Protein AF-A0A511Q9V1-F1 (afdb_monomer_lite)

Foldseek 3Di:
DPDPVVVVVVVVVVVVVVVVVVVVVLVVLLVLLVVLLVLLVVLQVLCVVVVNDDPDQFDPVCVPDPDVLSPVRDDNSNSCPPPNSVVSNVCSVVSHDDAADDADLVVVCVSCVVPPSCPVSSVSSVVNNVSRD

Sequence (133 aa):
MFSIEYDVLTFFLKEMVSFLANSRFEVELMETNIQLGRLLDQLEKQLHQQQLWQTNEPEQQALLSVEPFAIDTLHPHEWLQWIFIAKMRSLVEEKQPLPKGFLLEPYFSEAWKQETHYAELLMTIRAIDQLCK

pLDDT: mean 84.02, std 10.02, range [46.41, 94.69]

Organism: NCBI:txid1219064

InterPro domains:
  IPR007384 Protein of unknown function UCP006257 [PTHR39586] (30-132)
  IPR023376 YqcC-like domain [PF04287] (37-131)
  IPR036814 YqcC-like superfamily [G3DSA:1.20.1440.40] (30-132)
  IPR036814 YqcC-like superfamily [SSF158452] (30-132)

Radius of gyration: 21.27 Å; chains: 1; bounding box: 57×26×65 Å

Secondary structure (DSSP, 8-state):
---SHHHHHHHHHHHHHHHHHHHHHHHHHHHHHHHHHHHHHHHHHHHHHTT---SSPPPHHHHT--SGGGTTTS-HHHHIIIIIIHHHHHHHHTTPPPP-S---HHHHHHHTTT-GGGHHHHHHHHHHHHHT-

Structure (mmCIF, N/CA/C/O backbone):
data_AF-A0A511Q9V1-F1
#
_entry.id   AF-A0A511Q9V1-F1
#
loop_
_atom_site.group_PDB
_atom_site.id
_atom_site.type_symbol
_atom_site.label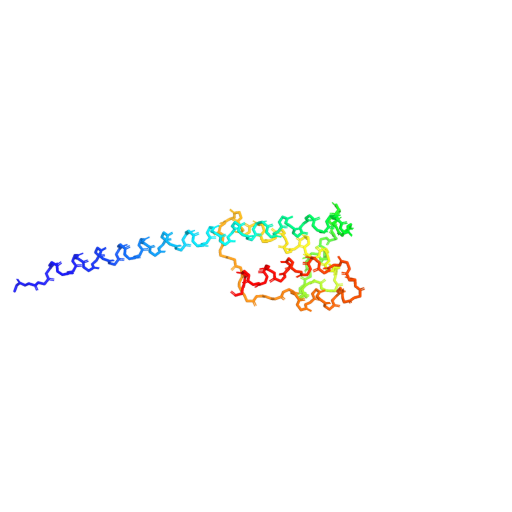_atom_id
_atom_site.label_alt_id
_atom_site.label_comp_id
_atom_site.label_asym_id
_atom_site.label_entity_id
_atom_site.label_seq_id
_atom_site.pdbx_PDB_ins_code
_atom_site.Cartn_x
_atom_site.Cartn_y
_atom_site.Cartn_z
_atom_site.occupancy
_atom_site.B_iso_or_equiv
_atom_site.auth_seq_id
_atom_site.auth_comp_id
_atom_site.auth_asym_id
_atom_site.auth_atom_id
_atom_site.pdbx_PDB_model_num
ATOM 1 N N . MET A 1 1 ? -42.736 2.320 45.459 1.00 48.41 1 MET A N 1
ATOM 2 C CA . MET A 1 1 ? -42.297 3.659 45.013 1.00 48.41 1 MET A CA 1
ATOM 3 C C . MET A 1 1 ? -40.768 3.683 45.000 1.00 48.41 1 MET A C 1
ATOM 5 O O . MET A 1 1 ? -40.176 4.255 45.892 1.00 48.41 1 MET A O 1
ATOM 9 N N . PHE A 1 2 ? -40.137 2.965 44.062 1.00 46.41 2 PHE A N 1
ATOM 10 C CA . PHE A 1 2 ? -38.674 2.886 43.887 1.00 46.41 2 PHE A CA 1
ATOM 11 C C . PHE A 1 2 ? -38.393 2.448 42.439 1.00 46.41 2 PHE A C 1
ATOM 13 O O . PHE A 1 2 ? -38.110 1.281 42.183 1.00 46.41 2 PHE A O 1
ATOM 20 N N . SER A 1 3 ? -38.593 3.334 41.461 1.00 54.38 3 SER A N 1
ATOM 21 C CA . SER A 1 3 ? -38.309 2.991 40.050 1.00 54.38 3 SER A CA 1
ATOM 22 C C . SER A 1 3 ? -37.730 4.129 39.212 1.00 54.38 3 SER A C 1
ATOM 24 O O . SER A 1 3 ? -37.323 3.876 38.092 1.00 54.38 3 SER A O 1
ATOM 26 N N . ILE A 1 4 ? -37.638 5.357 39.734 1.00 56.75 4 ILE A N 1
ATOM 27 C CA . ILE A 1 4 ? -37.174 6.509 38.941 1.00 56.75 4 ILE A CA 1
ATOM 28 C C . ILE A 1 4 ? -35.647 6.708 39.059 1.00 56.75 4 ILE A C 1
ATOM 30 O O . ILE A 1 4 ? -35.008 7.110 38.093 1.00 56.75 4 ILE A O 1
ATOM 34 N N . GLU A 1 5 ? -35.020 6.356 40.190 1.00 57.25 5 GLU A N 1
ATOM 35 C CA . GLU A 1 5 ? -33.564 6.531 40.383 1.00 57.25 5 GLU A CA 1
ATOM 36 C C . GLU A 1 5 ? -32.701 5.549 39.570 1.00 57.25 5 GLU A C 1
ATOM 38 O O . GLU A 1 5 ? -31.626 5.919 39.097 1.00 57.25 5 GLU A O 1
ATOM 43 N N . TYR A 1 6 ? -33.173 4.316 39.352 1.00 59.69 6 TYR A N 1
ATOM 44 C CA . TYR A 1 6 ? -32.442 3.320 38.557 1.00 59.69 6 TYR A CA 1
ATOM 45 C C . TYR A 1 6 ? -32.354 3.702 37.076 1.00 59.69 6 TYR A C 1
ATOM 47 O O . TYR A 1 6 ? -31.356 3.394 36.428 1.00 59.69 6 TYR A O 1
ATOM 55 N N . ASP A 1 7 ? -33.363 4.394 36.546 1.00 67.00 7 ASP A N 1
ATOM 56 C CA . ASP A 1 7 ? -33.433 4.767 35.131 1.00 67.00 7 ASP A CA 1
ATOM 57 C C . ASP A 1 7 ? -32.413 5.863 34.792 1.00 67.00 7 ASP A C 1
ATOM 59 O O . ASP A 1 7 ? -31.672 5.758 33.818 1.00 67.00 7 ASP A O 1
ATOM 63 N N . VAL A 1 8 ? -32.274 6.864 35.671 1.00 73.69 8 VAL A N 1
ATOM 64 C CA . VAL A 1 8 ? -31.289 7.944 35.511 1.00 73.69 8 VAL A CA 1
ATOM 65 C C . VAL A 1 8 ? -29.865 7.395 35.589 1.00 73.69 8 VAL A C 1
ATOM 67 O O . VAL A 1 8 ? -29.056 7.681 34.712 1.00 73.69 8 VAL A O 1
ATOM 70 N N . LEU A 1 9 ? -29.555 6.553 36.580 1.00 71.94 9 LEU A N 1
ATOM 71 C CA . LEU A 1 9 ? -28.232 5.924 36.677 1.00 71.94 9 LEU A CA 1
ATOM 72 C C . LEU A 1 9 ? -27.937 5.022 35.473 1.00 71.94 9 LEU A C 1
ATOM 74 O O . LEU A 1 9 ? -26.821 5.037 34.965 1.00 71.94 9 LEU A O 1
ATOM 78 N N . THR A 1 10 ? -28.928 4.280 34.977 1.00 72.75 10 THR A N 1
ATOM 79 C CA . THR A 1 10 ? -28.764 3.420 33.794 1.00 72.75 10 THR A CA 1
ATOM 80 C C . THR A 1 10 ? -28.566 4.242 32.519 1.00 72.75 10 THR A C 1
ATOM 82 O O . THR A 1 10 ? -27.738 3.879 31.686 1.00 72.75 10 THR A O 1
ATOM 85 N N . PHE A 1 11 ? -29.274 5.365 32.375 1.00 75.38 11 PHE A N 1
ATOM 86 C CA . PHE A 1 11 ? -29.102 6.310 31.272 1.00 75.38 11 PHE A CA 1
ATOM 87 C C . PHE A 1 11 ? -27.713 6.958 31.301 1.00 75.38 11 PHE A C 1
ATOM 89 O O . PHE A 1 11 ? -26.998 6.907 30.304 1.00 75.38 11 PHE A O 1
ATOM 96 N N . PHE A 1 12 ? -27.286 7.480 32.455 1.00 75.81 12 PHE A N 1
ATOM 97 C CA . PHE A 1 12 ? -25.951 8.061 32.621 1.00 75.81 12 PHE A CA 1
ATOM 98 C C . PHE A 1 12 ? -24.839 7.031 32.398 1.00 75.81 12 PHE A C 1
ATOM 100 O O . PHE A 1 12 ? -23.850 7.341 31.741 1.00 75.81 12 PHE A O 1
ATOM 107 N N . LEU A 1 13 ? -24.999 5.795 32.881 1.00 76.38 13 LEU A N 1
ATOM 108 C CA . LEU A 1 13 ? -24.049 4.715 32.610 1.00 76.38 13 LEU A CA 1
ATOM 109 C C . LEU A 1 13 ? -24.011 4.353 31.120 1.00 76.38 13 LEU A C 1
ATOM 111 O O . LEU A 1 13 ? -22.924 4.144 30.591 1.00 76.38 13 LEU A O 1
ATOM 115 N N . LYS A 1 14 ? -25.155 4.322 30.421 1.00 73.19 14 LYS A N 1
ATOM 116 C CA . LYS A 1 14 ? -25.197 4.124 28.962 1.00 73.19 14 LYS A CA 1
ATOM 117 C C . LYS A 1 14 ? -24.481 5.241 28.211 1.00 73.19 14 LYS A C 1
ATOM 119 O O . LYS A 1 14 ? -23.673 4.938 27.344 1.00 73.19 14 LYS A O 1
ATOM 124 N N . GLU A 1 15 ? -24.737 6.498 28.557 1.00 76.56 15 GLU A N 1
ATOM 125 C CA . GLU A 1 15 ? -24.083 7.656 27.937 1.00 76.56 15 GLU A CA 1
ATOM 126 C C . GLU A 1 15 ? -22.578 7.662 28.212 1.00 76.56 15 GLU A C 1
ATOM 128 O O . GLU A 1 15 ? -21.789 7.865 27.296 1.00 76.56 15 GLU A O 1
ATOM 133 N N . MET A 1 16 ? -22.153 7.353 29.442 1.00 74.19 16 MET A N 1
ATOM 134 C CA . MET A 1 16 ? -20.733 7.224 29.772 1.00 74.19 16 MET A CA 1
ATOM 135 C C . MET A 1 16 ? -20.070 6.065 29.027 1.00 74.19 16 MET A C 1
ATOM 137 O O . MET A 1 16 ? -18.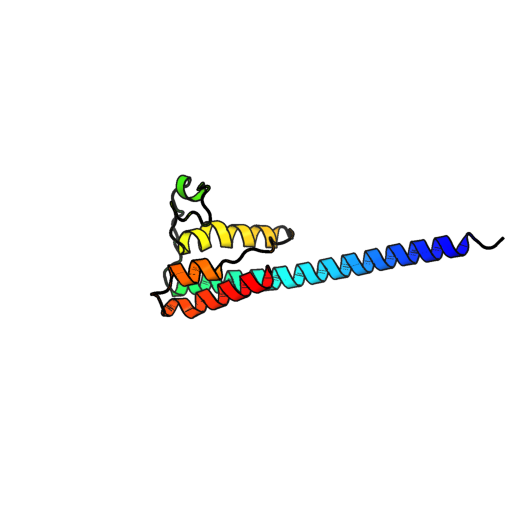958 6.226 28.536 1.00 74.19 16 MET A O 1
ATOM 141 N N . VAL A 1 17 ? -20.730 4.910 28.906 1.00 77.06 17 VAL A N 1
ATOM 142 C CA . VAL A 1 17 ? -20.209 3.773 28.133 1.00 77.06 17 VAL A CA 1
ATOM 143 C C . VAL A 1 17 ? -20.129 4.116 26.644 1.00 77.06 17 VAL A C 1
ATOM 145 O O . VAL A 1 17 ? -19.103 3.831 26.037 1.00 77.06 17 VAL A O 1
ATOM 148 N N . SER A 1 18 ? -21.139 4.773 26.068 1.00 72.75 18 SER A N 1
ATOM 149 C CA . SER A 1 18 ? -21.118 5.252 24.678 1.00 72.75 18 SER A CA 1
ATOM 150 C C . SER A 1 18 ? -20.042 6.313 24.450 1.00 72.75 18 SER A C 1
ATOM 152 O O . SER A 1 18 ? -19.336 6.257 23.452 1.00 72.75 18 SER A O 1
ATOM 154 N N . PHE A 1 19 ? -19.860 7.246 25.387 1.00 75.06 19 PHE A N 1
ATOM 155 C CA . PHE A 1 19 ? -18.827 8.279 25.324 1.00 75.06 19 PHE A CA 1
ATOM 156 C C . PHE A 1 19 ? -17.419 7.682 25.416 1.00 75.06 19 PHE A C 1
ATOM 158 O O . PHE A 1 19 ? -16.555 8.004 24.604 1.00 75.06 19 PHE A O 1
ATOM 165 N N . LEU A 1 20 ? -17.190 6.771 26.368 1.00 72.62 20 LEU A N 1
ATOM 166 C CA . LEU A 1 20 ? -15.922 6.053 26.505 1.00 72.62 20 LEU A CA 1
ATOM 167 C C . LEU A 1 20 ? -15.660 5.147 25.297 1.00 72.62 20 LEU A C 1
ATOM 169 O O . LEU A 1 20 ? -14.520 5.057 24.851 1.00 72.62 20 LEU A O 1
ATOM 173 N N . ALA A 1 21 ? -16.695 4.505 24.750 1.00 68.19 21 ALA A N 1
ATOM 174 C CA . ALA A 1 21 ? -16.591 3.719 23.529 1.00 68.19 21 ALA A CA 1
ATOM 175 C C . ALA A 1 21 ? -16.223 4.611 22.340 1.00 68.19 21 ALA A C 1
ATOM 177 O O . ALA A 1 21 ? -15.219 4.332 21.701 1.00 68.19 21 ALA A O 1
ATOM 178 N N . ASN A 1 22 ? -16.944 5.707 22.085 1.00 69.00 22 ASN A N 1
ATOM 179 C CA . ASN A 1 22 ? -16.624 6.649 21.008 1.00 69.00 22 ASN A CA 1
ATOM 180 C C . ASN A 1 22 ? -15.213 7.224 21.154 1.00 69.00 22 ASN A C 1
ATOM 182 O O . ASN A 1 22 ? -14.458 7.213 20.192 1.00 69.00 22 ASN A O 1
ATOM 186 N N . SER A 1 23 ? -14.821 7.649 22.357 1.00 70.06 23 SER A N 1
ATOM 187 C CA . SER A 1 23 ? -13.471 8.161 22.611 1.00 70.06 23 SER A CA 1
ATOM 188 C C . SER A 1 23 ? -12.399 7.093 22.369 1.00 70.06 23 SER A C 1
ATOM 190 O O . SER A 1 23 ? -11.360 7.389 21.787 1.00 70.06 23 SER A O 1
ATOM 192 N N . ARG A 1 24 ? -12.656 5.835 22.746 1.00 67.81 24 ARG A N 1
ATOM 193 C CA . ARG A 1 24 ? -11.753 4.712 22.463 1.00 67.81 24 ARG A CA 1
ATOM 194 C C . ARG A 1 24 ? -11.679 4.392 20.969 1.00 67.81 24 ARG A C 1
ATOM 196 O O . ARG A 1 24 ? -10.581 4.195 20.463 1.00 67.81 24 ARG A O 1
ATOM 203 N N . PHE A 1 25 ? -12.818 4.366 20.282 1.00 67.94 25 PHE A N 1
ATOM 204 C CA . PHE A 1 25 ? -12.907 4.133 18.840 1.00 67.94 25 PHE A CA 1
ATOM 205 C C . PHE A 1 25 ? -12.191 5.231 18.050 1.00 67.94 25 PHE A C 1
ATOM 207 O O . PHE A 1 25 ? -11.466 4.922 17.111 1.00 67.94 25 PHE A O 1
ATOM 214 N N . GLU A 1 26 ? -12.341 6.499 18.440 1.00 65.69 26 GLU A N 1
ATOM 215 C CA . GLU A 1 26 ? -11.631 7.619 17.816 1.00 65.69 26 GLU A CA 1
ATOM 216 C C . GLU A 1 26 ? -10.116 7.516 18.016 1.00 65.69 26 GLU A C 1
ATOM 218 O O . GLU A 1 26 ? -9.364 7.738 17.068 1.00 65.69 26 GLU A O 1
ATOM 223 N N . VAL A 1 27 ? -9.657 7.128 19.211 1.00 67.94 27 VAL A N 1
ATOM 224 C CA . VAL A 1 27 ? -8.226 6.916 19.486 1.00 67.94 27 VAL A CA 1
ATOM 225 C C . VAL A 1 27 ? -7.668 5.741 18.671 1.00 67.94 27 VAL A C 1
ATOM 227 O O . VAL A 1 27 ? -6.628 5.890 18.035 1.00 67.94 27 VAL A O 1
ATOM 230 N N . GLU A 1 28 ? -8.371 4.609 18.609 1.00 68.00 28 GLU A N 1
ATOM 231 C CA . GLU A 1 28 ? -7.953 3.416 17.850 1.00 68.00 28 GLU A CA 1
ATOM 232 C C . GLU A 1 28 ? -7.943 3.661 16.328 1.00 68.00 28 GLU A C 1
ATOM 234 O O . GLU A 1 28 ? -7.016 3.252 15.618 1.00 68.00 28 GLU A O 1
ATOM 239 N N . LEU A 1 29 ? -8.934 4.401 15.819 1.00 71.25 29 LEU A N 1
ATOM 240 C CA . LEU A 1 29 ? -8.980 4.853 14.428 1.00 71.25 29 LEU A CA 1
ATOM 241 C C . LEU A 1 29 ? -7.789 5.769 14.109 1.00 71.25 29 LEU A C 1
ATOM 243 O O . LEU A 1 29 ? -7.163 5.642 13.056 1.00 71.25 29 LEU A O 1
ATOM 247 N N . MET A 1 30 ? -7.445 6.670 15.031 1.00 75.44 30 MET A N 1
ATOM 248 C CA . MET A 1 30 ? -6.345 7.616 14.864 1.00 75.44 30 MET A CA 1
ATOM 249 C C . MET A 1 30 ? -4.975 6.919 14.896 1.00 75.44 30 MET A C 1
ATOM 251 O O . MET A 1 30 ? -4.121 7.241 14.071 1.00 75.44 30 MET A O 1
ATOM 255 N N . GLU A 1 31 ? -4.775 5.917 15.758 1.00 79.62 31 GLU A N 1
ATOM 256 C CA . GLU A 1 31 ? -3.561 5.083 15.777 1.00 79.62 31 GLU A CA 1
ATOM 257 C C . GLU A 1 31 ? -3.376 4.303 14.469 1.00 79.62 31 GLU A C 1
ATOM 259 O O . GLU A 1 31 ? -2.285 4.310 13.889 1.00 79.62 31 GLU A O 1
ATOM 264 N N . THR A 1 32 ? -4.456 3.700 13.965 1.00 84.75 32 THR A N 1
ATOM 265 C CA . THR A 1 32 ? -4.448 2.942 12.705 1.00 84.75 32 THR A CA 1
ATOM 266 C C . THR A 1 32 ? -4.130 3.850 11.516 1.00 84.75 32 THR A C 1
ATOM 268 O O . THR A 1 32 ? -3.269 3.524 10.700 1.00 84.75 32 THR A O 1
ATOM 271 N N . ASN A 1 33 ? -4.757 5.028 11.441 1.00 86.56 33 ASN A N 1
ATOM 272 C CA . ASN A 1 33 ? -4.509 6.009 10.381 1.00 86.56 33 ASN A CA 1
ATOM 273 C C . ASN A 1 33 ? -3.060 6.518 10.388 1.00 86.56 33 ASN A C 1
ATOM 275 O O . ASN A 1 33 ? -2.444 6.648 9.329 1.00 86.56 33 ASN A O 1
ATOM 279 N N . ILE A 1 34 ? -2.485 6.754 11.573 1.00 87.94 34 ILE A N 1
ATOM 280 C CA . ILE A 1 34 ? -1.077 7.152 11.710 1.00 87.94 34 ILE A CA 1
ATOM 281 C C . ILE A 1 34 ? -0.144 6.025 11.250 1.00 87.94 34 ILE A C 1
ATOM 283 O O . ILE A 1 34 ? 0.834 6.291 10.549 1.00 87.94 34 ILE A O 1
ATOM 287 N N . GLN A 1 35 ? -0.416 4.774 11.635 1.00 90.50 35 GLN A N 1
ATOM 288 C CA . GLN A 1 35 ? 0.376 3.630 11.178 1.00 90.50 35 GLN A CA 1
ATOM 289 C C . GLN A 1 35 ? 0.289 3.448 9.665 1.00 90.50 35 GLN A C 1
ATOM 291 O O . GLN A 1 35 ? 1.326 3.290 9.021 1.00 90.50 35 GLN A O 1
ATOM 296 N N . LEU A 1 36 ? -0.914 3.525 9.095 1.00 91.56 36 LEU A N 1
ATOM 297 C CA . LEU A 1 36 ? -1.113 3.414 7.656 1.00 91.56 36 LEU A CA 1
ATOM 298 C C . LEU A 1 36 ? -0.358 4.516 6.912 1.00 91.56 36 LEU A C 1
ATOM 300 O O . LEU A 1 36 ? 0.384 4.207 5.987 1.00 91.56 36 LEU A O 1
ATOM 304 N N . GLY A 1 37 ? -0.476 5.775 7.345 1.00 91.75 37 GLY A N 1
ATOM 305 C CA . GLY A 1 37 ? 0.252 6.893 6.740 1.00 91.75 37 GLY A CA 1
ATOM 306 C C . GLY A 1 37 ? 1.763 6.648 6.692 1.00 91.75 37 GLY A C 1
ATOM 307 O O . GLY A 1 37 ? 2.378 6.800 5.641 1.00 91.75 37 GLY A O 1
ATOM 308 N N . ARG A 1 38 ? 2.351 6.148 7.788 1.00 93.00 38 ARG A N 1
ATOM 309 C CA . ARG A 1 38 ? 3.780 5.786 7.829 1.00 93.00 38 ARG A CA 1
ATOM 310 C C . ARG A 1 38 ? 4.138 4.658 6.862 1.00 93.00 38 ARG A C 1
ATOM 312 O O . ARG A 1 38 ? 5.197 4.711 6.243 1.00 93.00 38 ARG A O 1
ATOM 319 N N . LEU A 1 39 ? 3.286 3.638 6.745 1.00 93.88 39 LEU A N 1
ATOM 320 C CA . LEU A 1 39 ? 3.499 2.538 5.803 1.00 93.88 39 LEU A CA 1
ATOM 321 C C . LEU A 1 39 ? 3.397 3.014 4.349 1.00 93.88 39 LEU A C 1
ATOM 323 O O . LEU A 1 39 ? 4.192 2.578 3.522 1.00 93.88 39 LEU A O 1
ATOM 327 N N . LEU A 1 40 ? 2.474 3.931 4.044 1.00 94.00 40 LEU A N 1
ATOM 328 C CA . LEU A 1 40 ? 2.350 4.546 2.719 1.00 94.00 40 LEU A CA 1
ATOM 329 C C . LEU A 1 40 ? 3.581 5.397 2.378 1.00 94.00 40 LEU A C 1
ATOM 331 O O . LEU A 1 40 ? 4.125 5.251 1.287 1.00 94.00 40 LEU A O 1
ATOM 335 N N . ASP A 1 41 ? 4.069 6.214 3.315 1.00 94.06 41 ASP A N 1
ATOM 336 C CA . ASP A 1 41 ? 5.303 6.993 3.132 1.00 94.06 41 ASP A CA 1
ATOM 337 C C . ASP A 1 41 ? 6.519 6.075 2.906 1.00 94.06 41 ASP A C 1
ATOM 339 O O . ASP A 1 41 ? 7.387 6.349 2.073 1.00 94.06 41 ASP A O 1
ATOM 343 N N . GLN A 1 42 ? 6.586 4.957 3.635 1.00 94.69 42 GLN A N 1
ATOM 344 C CA . GLN A 1 42 ? 7.630 3.952 3.448 1.00 94.69 42 GLN A CA 1
ATOM 345 C C . GLN A 1 42 ? 7.528 3.281 2.074 1.00 94.69 42 GLN A C 1
ATOM 347 O O . GLN A 1 42 ? 8.551 3.124 1.406 1.00 94.69 42 GLN A O 1
ATOM 352 N N . LEU A 1 43 ? 6.318 2.914 1.647 1.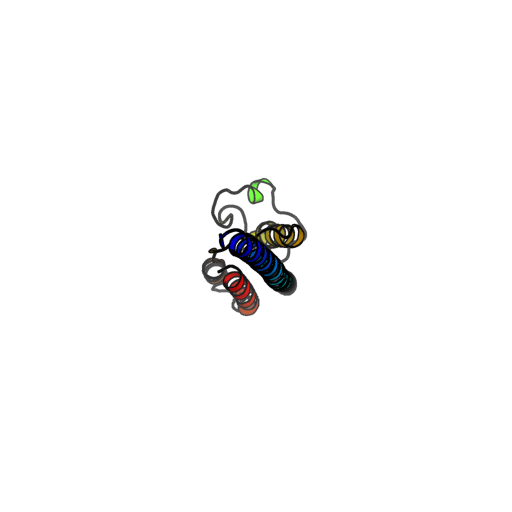00 94.19 43 LEU A N 1
ATOM 353 C CA . LEU A 1 43 ? 6.063 2.294 0.350 1.00 94.19 43 LEU A CA 1
ATOM 354 C C . LEU A 1 43 ? 6.473 3.228 -0.796 1.00 94.19 43 LEU A C 1
ATOM 356 O O . LEU A 1 43 ? 7.199 2.813 -1.694 1.00 94.19 43 LEU A O 1
ATOM 360 N N . GLU A 1 44 ? 6.083 4.501 -0.729 1.00 94.44 44 GLU A N 1
ATOM 361 C CA . GLU A 1 44 ? 6.481 5.539 -1.687 1.00 94.44 44 GLU A CA 1
ATOM 362 C C . GLU A 1 44 ? 8.005 5.683 -1.760 1.00 94.44 44 GLU A C 1
ATOM 364 O O . GLU A 1 44 ? 8.595 5.621 -2.841 1.00 94.44 44 GLU A O 1
ATOM 369 N N . LYS A 1 45 ? 8.679 5.781 -0.608 1.00 93.81 45 LYS A N 1
ATOM 370 C CA . LYS A 1 45 ? 10.144 5.860 -0.564 1.00 93.81 45 LYS A CA 1
ATOM 371 C C . LYS A 1 45 ? 10.805 4.643 -1.211 1.00 93.81 45 LYS A C 1
ATOM 373 O O . LYS A 1 45 ? 11.787 4.801 -1.936 1.00 93.81 45 LYS A O 1
ATOM 378 N N . GLN A 1 46 ? 10.287 3.444 -0.957 1.00 93.56 46 GLN A N 1
ATOM 379 C CA . GLN A 1 46 ? 10.800 2.218 -1.563 1.00 93.56 46 GLN A CA 1
ATOM 380 C C . GLN A 1 46 ? 10.569 2.204 -3.081 1.00 93.56 46 GLN A C 1
ATOM 382 O O . GLN A 1 46 ? 11.490 1.869 -3.821 1.00 93.56 46 GLN A O 1
ATOM 387 N N . LEU A 1 47 ? 9.401 2.640 -3.566 1.00 92.62 47 LEU A N 1
ATOM 388 C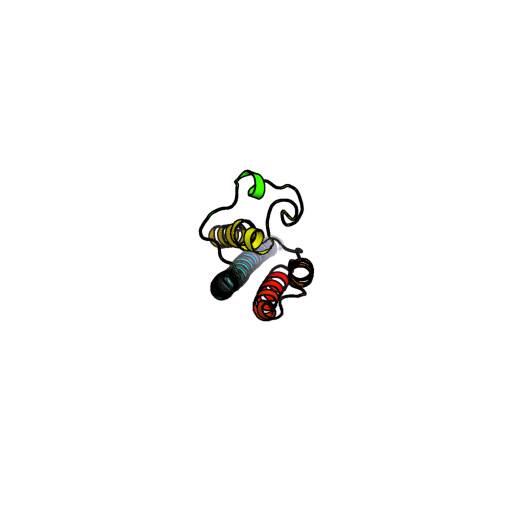 CA . LEU A 1 47 ? 9.134 2.776 -5.005 1.00 92.62 47 LEU A CA 1
ATOM 389 C C . LEU A 1 47 ? 10.118 3.750 -5.669 1.00 92.62 47 LEU A C 1
ATOM 391 O O . LEU A 1 47 ? 10.659 3.451 -6.733 1.00 92.62 47 LEU A O 1
ATOM 395 N N . HIS A 1 48 ? 10.422 4.875 -5.016 1.00 92.56 48 HIS A N 1
ATOM 396 C CA . HIS A 1 48 ? 11.447 5.812 -5.478 1.00 92.56 48 HIS A CA 1
ATOM 397 C C . HIS A 1 48 ? 12.847 5.187 -5.523 1.00 92.56 48 HIS A C 1
ATOM 399 O O . HIS A 1 48 ? 13.559 5.344 -6.513 1.00 92.56 48 HIS A O 1
ATOM 405 N N . GLN A 1 49 ? 13.253 4.468 -4.470 1.00 92.44 49 GLN A N 1
ATOM 406 C CA . GLN A 1 49 ? 14.561 3.802 -4.405 1.00 92.44 49 GLN A CA 1
ATOM 407 C C . GLN A 1 49 ? 14.738 2.760 -5.512 1.00 92.44 49 GLN A C 1
ATOM 409 O O . GLN A 1 49 ? 15.832 2.608 -6.049 1.00 92.44 49 GLN A O 1
ATOM 414 N N . GLN A 1 50 ? 13.651 2.077 -5.861 1.00 90.31 50 GLN A N 1
ATOM 415 C CA . GLN A 1 50 ? 13.607 1.065 -6.908 1.00 90.31 50 GLN A CA 1
ATOM 416 C C . GLN A 1 50 ? 13.369 1.649 -8.313 1.00 90.31 50 GLN A C 1
ATOM 418 O O . GLN A 1 50 ? 13.222 0.886 -9.262 1.00 90.31 50 GLN A O 1
ATOM 423 N N . GLN A 1 51 ? 13.328 2.983 -8.457 1.00 90.50 51 GLN A N 1
ATOM 424 C CA . GLN A 1 51 ? 13.038 3.698 -9.714 1.00 90.50 51 GLN A CA 1
ATOM 425 C C . GLN A 1 51 ? 11.692 3.316 -10.360 1.00 90.50 51 GLN A C 1
ATOM 427 O O . GLN A 1 51 ? 11.500 3.488 -11.560 1.00 90.50 51 GLN A O 1
ATOM 432 N N . LEU A 1 52 ? 10.753 2.817 -9.554 1.00 90.25 52 LEU A N 1
ATOM 433 C CA . LEU A 1 52 ? 9.399 2.464 -9.978 1.00 90.25 52 LEU A CA 1
ATOM 434 C C . LEU A 1 52 ? 8.437 3.651 -9.910 1.00 90.25 52 LEU A C 1
ATOM 436 O O . LEU A 1 52 ? 7.391 3.630 -10.553 1.00 90.25 52 LEU A O 1
ATOM 440 N N . TRP A 1 53 ? 8.774 4.672 -9.119 1.00 91.81 53 TRP A N 1
ATOM 441 C CA . TRP A 1 53 ? 7.950 5.866 -8.996 1.00 91.81 53 TRP A CA 1
ATOM 442 C C . TRP A 1 53 ? 7.980 6.693 -10.280 1.00 91.81 53 TRP A C 1
ATOM 444 O O . TRP A 1 53 ? 9.043 7.127 -10.734 1.00 91.81 53 TRP A O 1
ATOM 454 N N . GLN A 1 54 ? 6.804 6.955 -10.838 1.00 89.62 54 GLN A N 1
ATOM 455 C CA . GLN A 1 54 ? 6.648 7.713 -12.071 1.00 89.62 54 GLN A CA 1
ATOM 456 C C . GLN A 1 54 ? 6.232 9.154 -11.775 1.00 89.62 54 GLN A C 1
ATOM 458 O O . GLN A 1 54 ? 5.393 9.419 -10.925 1.00 89.62 54 GLN A O 1
ATOM 463 N N . THR A 1 55 ? 6.791 10.122 -12.495 1.00 85.88 55 THR A N 1
ATOM 464 C CA . THR A 1 55 ? 6.357 11.528 -12.384 1.00 85.88 55 THR A CA 1
ATOM 465 C C . THR A 1 55 ? 5.176 11.854 -13.285 1.00 85.88 55 THR A C 1
ATOM 467 O O . THR A 1 55 ? 4.480 12.838 -13.051 1.00 85.88 55 THR A O 1
ATOM 470 N N . ASN A 1 56 ? 4.982 11.054 -14.331 1.00 84.81 56 ASN A N 1
ATOM 471 C CA . ASN A 1 56 ? 3.934 11.259 -15.314 1.00 84.81 56 ASN A CA 1
ATOM 472 C C . ASN A 1 56 ? 2.753 10.370 -14.947 1.00 84.81 56 ASN A C 1
ATOM 474 O O . ASN A 1 56 ? 2.931 9.178 -14.704 1.00 84.81 56 ASN A O 1
ATOM 478 N N . GLU A 1 57 ? 1.570 10.965 -14.903 1.00 82.69 57 GLU A N 1
ATOM 479 C CA . GLU A 1 57 ? 0.330 10.227 -14.703 1.00 82.69 57 GLU A CA 1
ATOM 480 C C . GLU A 1 57 ? 0.066 9.319 -15.919 1.00 82.69 57 GLU A C 1
ATOM 482 O O . GLU A 1 57 ? 0.311 9.748 -17.056 1.00 82.69 57 GLU A O 1
ATOM 487 N N . PRO A 1 58 ? -0.403 8.074 -15.714 1.00 84.50 58 PRO A N 1
ATOM 488 C CA . PRO A 1 58 ? -0.832 7.213 -16.807 1.00 84.50 58 PRO A CA 1
ATOM 489 C C . PRO A 1 58 ? -2.048 7.810 -17.525 1.00 84.50 58 PRO A C 1
ATOM 491 O O . PRO A 1 58 ? -2.674 8.770 -17.073 1.00 84.50 58 PRO A O 1
ATOM 494 N N . GLU A 1 59 ? -2.409 7.234 -18.671 1.00 83.25 59 GLU A N 1
ATOM 495 C CA . GLU A 1 59 ? -3.588 7.687 -19.405 1.00 83.25 59 GLU A CA 1
ATOM 496 C C . GLU A 1 59 ? -4.840 7.607 -18.521 1.00 83.25 59 GLU A C 1
ATOM 498 O O . GLU A 1 59 ? -5.084 6.600 -17.857 1.00 83.25 59 GLU A O 1
ATOM 503 N N . GLN A 1 60 ? -5.684 8.644 -18.545 1.00 81.44 60 GLN A N 1
ATOM 504 C CA . GLN A 1 60 ? -6.917 8.665 -17.744 1.00 81.44 60 GLN A CA 1
ATOM 505 C C . GLN A 1 60 ? -7.801 7.442 -18.009 1.00 81.44 60 GLN A C 1
ATOM 507 O O . GLN A 1 60 ? -8.464 6.941 -17.107 1.00 81.44 60 GLN A O 1
ATOM 512 N N . GLN A 1 61 ? -7.785 6.927 -19.240 1.00 83.00 61 GLN A N 1
ATOM 513 C CA . GLN A 1 61 ? -8.512 5.716 -19.596 1.00 83.00 61 GLN A CA 1
ATOM 514 C C . GLN A 1 61 ? -7.966 4.468 -18.886 1.00 83.00 61 GLN A C 1
ATOM 516 O O . GLN A 1 61 ? -8.748 3.587 -18.538 1.00 83.00 61 GLN A O 1
ATOM 521 N N . ALA A 1 62 ? -6.661 4.417 -18.608 1.00 81.31 62 ALA A N 1
ATOM 522 C CA . ALA A 1 62 ? -6.039 3.335 -17.857 1.00 81.31 62 ALA A CA 1
ATOM 523 C C . ALA A 1 62 ? -6.426 3.363 -16.371 1.00 81.31 62 ALA A C 1
ATOM 525 O O . ALA A 1 62 ? -6.662 2.308 -15.784 1.00 81.31 62 ALA A O 1
ATOM 526 N N . LEU A 1 63 ? -6.578 4.556 -15.785 1.00 81.38 63 LEU A N 1
ATOM 527 C CA . LEU A 1 63 ? -7.058 4.742 -14.406 1.00 81.38 63 LEU A CA 1
ATOM 528 C C . LEU A 1 63 ? -8.538 4.372 -14.222 1.00 81.38 63 LEU A C 1
ATOM 530 O O . LEU A 1 63 ? -8.973 4.107 -13.103 1.00 81.38 63 LEU A O 1
ATOM 534 N N . LEU A 1 64 ? -9.310 4.359 -15.311 1.00 83.94 64 LEU A N 1
ATOM 535 C CA . LEU A 1 64 ? -10.736 4.025 -15.325 1.00 83.94 64 LEU A CA 1
ATOM 536 C C . LEU A 1 64 ? -11.011 2.535 -15.591 1.00 83.94 64 LEU A C 1
ATOM 538 O O . LEU A 1 64 ? -12.163 2.176 -15.846 1.00 83.94 64 LEU A O 1
ATOM 542 N N . SER A 1 65 ? -9.990 1.671 -15.546 1.00 86.31 65 SER A N 1
ATOM 543 C CA . SER A 1 65 ? -10.205 0.230 -15.686 1.00 86.31 65 SER A CA 1
ATOM 544 C C . SER A 1 65 ? -11.148 -0.307 -14.602 1.00 86.31 65 SER A C 1
ATOM 546 O O . SER A 1 65 ? -11.130 0.115 -13.444 1.00 86.31 65 SER A O 1
ATOM 548 N N . VAL A 1 66 ? -12.000 -1.245 -15.013 1.00 82.69 66 VAL A N 1
ATOM 549 C CA . VAL A 1 66 ? -12.957 -1.955 -14.153 1.00 82.69 66 VAL A CA 1
ATOM 550 C C . VAL A 1 66 ? -12.399 -3.279 -13.632 1.00 82.69 66 VAL A C 1
ATOM 552 O O . VAL A 1 66 ? -12.991 -3.874 -12.730 1.00 82.69 66 VAL A O 1
ATOM 555 N N . GLU A 1 67 ? -11.282 -3.748 -14.193 1.00 87.44 67 GLU A N 1
ATOM 556 C CA . GLU A 1 67 ? -10.645 -5.000 -13.798 1.00 87.44 67 GLU A CA 1
ATOM 557 C C . GLU A 1 67 ? -9.938 -4.852 -12.439 1.00 87.44 67 GLU A C 1
ATOM 559 O O . GLU A 1 67 ? -9.443 -3.773 -12.082 1.00 87.44 67 GLU A O 1
ATOM 564 N N . PRO A 1 68 ? -9.857 -5.930 -11.638 1.00 84.31 68 PRO A N 1
ATOM 565 C CA . PRO A 1 68 ? -9.141 -5.894 -10.373 1.00 84.31 68 PRO A CA 1
ATOM 566 C C . PRO A 1 68 ? -7.667 -5.551 -10.617 1.00 84.31 68 PRO A C 1
ATOM 568 O O . PRO A 1 68 ? -7.022 -6.107 -11.503 1.00 84.31 68 PRO A O 1
ATOM 571 N N . PHE A 1 69 ? -7.136 -4.626 -9.814 1.00 84.31 69 PHE A N 1
ATOM 572 C CA . PHE A 1 69 ? -5.772 -4.096 -9.948 1.00 84.31 69 PHE A CA 1
ATOM 573 C C . PHE A 1 69 ? -5.468 -3.393 -11.282 1.00 84.31 69 PHE A C 1
ATOM 575 O O . PHE A 1 69 ? -4.301 -3.118 -11.547 1.00 84.31 69 PHE A O 1
ATOM 582 N N . ALA A 1 70 ? -6.488 -3.094 -12.104 1.00 86.00 70 ALA A N 1
ATOM 583 C CA . ALA A 1 70 ? -6.320 -2.549 -13.454 1.00 86.00 70 ALA A CA 1
ATOM 584 C C . ALA A 1 70 ? -5.270 -3.325 -14.274 1.00 86.00 70 ALA A C 1
ATOM 586 O O . ALA A 1 70 ? -4.461 -2.739 -14.987 1.00 86.00 70 ALA A O 1
ATOM 587 N N . ILE A 1 71 ? -5.242 -4.655 -14.116 1.00 85.88 71 ILE A N 1
ATOM 588 C CA . ILE A 1 71 ? -4.201 -5.538 -14.672 1.00 85.88 71 ILE A CA 1
ATOM 589 C C . ILE A 1 71 ? -4.124 -5.500 -16.208 1.00 85.88 71 ILE A C 1
ATOM 591 O O . ILE A 1 71 ? -3.133 -5.911 -16.805 1.00 85.88 71 ILE A O 1
ATOM 595 N N . ASP A 1 72 ? -5.192 -5.039 -16.848 1.00 87.19 72 ASP A N 1
ATOM 596 C CA . ASP A 1 72 ? -5.336 -4.877 -18.287 1.00 87.19 72 ASP A CA 1
ATOM 597 C C . ASP A 1 72 ? -4.719 -3.572 -18.811 1.00 87.19 72 ASP A C 1
ATOM 599 O O . ASP A 1 72 ? -4.274 -3.536 -19.960 1.00 87.19 72 ASP A O 1
ATOM 603 N N . THR A 1 73 ? -4.677 -2.517 -17.992 1.00 85.81 73 THR A N 1
ATOM 604 C CA . THR A 1 73 ? -4.279 -1.167 -18.421 1.00 85.81 73 THR A CA 1
ATOM 605 C C . THR A 1 73 ? -3.061 -0.597 -17.703 1.00 85.81 73 THR A C 1
ATOM 607 O O . THR A 1 73 ? -2.437 0.316 -18.241 1.00 85.81 73 THR A O 1
ATOM 610 N N . LEU A 1 74 ? -2.718 -1.093 -16.512 1.00 87.88 74 LEU A N 1
ATOM 611 C CA . LEU A 1 74 ? -1.656 -0.550 -15.668 1.00 87.88 74 LEU A CA 1
ATOM 612 C C . LEU A 1 74 ? -0.659 -1.622 -15.248 1.00 87.88 74 LEU A C 1
ATOM 614 O O . LEU A 1 74 ? -1.003 -2.765 -14.934 1.00 87.88 74 LEU A O 1
ATOM 618 N N . HIS A 1 75 ? 0.600 -1.213 -15.142 1.00 89.62 75 HIS A N 1
ATOM 619 C CA . HIS A 1 75 ? 1.590 -2.016 -14.450 1.00 89.62 75 HIS A CA 1
ATOM 620 C C . HIS A 1 75 ? 1.349 -2.011 -12.928 1.00 89.62 75 HIS A C 1
ATOM 622 O O . HIS A 1 75 ? 0.804 -1.048 -12.377 1.00 89.62 75 HIS A O 1
ATOM 628 N N . PRO A 1 76 ? 1.815 -3.048 -12.201 1.00 89.62 76 PRO A N 1
ATOM 629 C CA . PRO A 1 76 ? 1.598 -3.160 -10.759 1.00 89.62 76 PRO A CA 1
ATOM 630 C C . PRO A 1 76 ? 2.055 -1.926 -9.964 1.00 89.62 76 PRO A C 1
ATOM 632 O O . PRO A 1 76 ? 1.358 -1.480 -9.052 1.00 89.62 76 PRO A O 1
ATOM 635 N N . HIS A 1 77 ? 3.209 -1.345 -10.310 1.00 90.31 77 HIS A N 1
ATOM 636 C CA . HIS A 1 77 ? 3.729 -0.149 -9.638 1.00 90.31 77 HIS A CA 1
ATOM 637 C C . HIS A 1 77 ? 2.907 1.112 -9.938 1.00 90.31 77 HIS A C 1
ATOM 639 O O . HIS A 1 77 ? 2.746 1.947 -9.051 1.00 90.31 77 HIS A O 1
ATOM 645 N N . GLU A 1 78 ? 2.343 1.231 -11.143 1.00 91.19 78 GLU A N 1
ATOM 646 C CA . GLU A 1 78 ? 1.485 2.359 -11.533 1.00 91.19 78 GLU A CA 1
ATOM 647 C C . GLU A 1 78 ? 0.170 2.318 -10.762 1.00 91.19 78 GLU A C 1
ATOM 649 O O . GLU A 1 78 ? -0.251 3.326 -10.193 1.00 91.19 78 GLU A O 1
ATOM 654 N N . TRP A 1 79 ? -0.437 1.132 -10.664 1.00 92.56 79 TRP A N 1
ATOM 655 C CA . TRP A 1 79 ? -1.632 0.931 -9.852 1.00 92.56 79 TRP A CA 1
ATOM 656 C C . TRP A 1 79 ? -1.373 1.259 -8.373 1.00 92.56 79 TRP A C 1
ATOM 658 O O . TRP A 1 79 ? -2.188 1.933 -7.735 1.00 92.56 79 TRP A O 1
ATOM 668 N N . LEU A 1 80 ? -0.222 0.845 -7.824 1.00 91.69 80 LEU A N 1
ATOM 669 C CA . LEU A 1 80 ? 0.147 1.168 -6.442 1.00 91.69 80 LEU A CA 1
ATOM 670 C C . LEU A 1 80 ? 0.236 2.672 -6.207 1.00 91.69 80 LEU A C 1
ATOM 672 O O . LEU A 1 80 ? -0.350 3.171 -5.250 1.00 91.69 80 LEU A O 1
ATOM 676 N N . GLN A 1 81 ? 0.961 3.385 -7.063 1.00 92.19 81 GLN A N 1
ATOM 677 C CA . GLN A 1 81 ? 1.170 4.818 -6.914 1.00 92.19 81 GLN A CA 1
ATOM 678 C C . GLN A 1 81 ? -0.128 5.612 -7.101 1.00 92.19 81 GLN A C 1
ATOM 680 O O . GLN A 1 81 ? -0.505 6.404 -6.235 1.00 92.19 81 GLN A O 1
ATOM 685 N N . TRP A 1 82 ? -0.803 5.410 -8.232 1.00 90.81 82 TRP A N 1
ATOM 686 C CA . TRP A 1 82 ? -1.854 6.317 -8.689 1.00 90.81 82 TRP A CA 1
ATOM 687 C C . TRP A 1 82 ? -3.242 5.954 -8.177 1.00 90.81 82 TRP A C 1
ATOM 689 O O . TRP A 1 82 ? -4.070 6.840 -7.990 1.00 90.81 82 TRP A O 1
ATOM 699 N N . ILE A 1 83 ? -3.501 4.672 -7.910 1.00 89.69 83 ILE A N 1
ATOM 700 C CA . ILE A 1 83 ? -4.805 4.222 -7.417 1.00 89.69 83 ILE A CA 1
ATOM 701 C C . ILE A 1 83 ? -4.727 3.944 -5.922 1.00 89.69 83 ILE A C 1
ATOM 703 O O . ILE A 1 83 ? -5.486 4.524 -5.147 1.00 89.69 83 ILE A O 1
ATOM 707 N N . PHE A 1 84 ? -3.815 3.074 -5.490 1.00 91.25 84 PHE A N 1
ATOM 708 C CA . PHE A 1 84 ? -3.814 2.606 -4.106 1.00 91.25 84 PHE A CA 1
ATOM 709 C C . PHE A 1 84 ? -3.322 3.665 -3.111 1.00 91.25 84 PHE A C 1
ATOM 711 O O . PHE A 1 84 ? -4.066 4.033 -2.201 1.00 91.25 84 PHE A O 1
ATOM 718 N N . ILE A 1 85 ? -2.101 4.185 -3.280 1.00 92.25 85 ILE A N 1
ATOM 719 C CA . ILE A 1 85 ? -1.500 5.158 -2.354 1.00 92.25 85 ILE A CA 1
ATOM 720 C C . ILE A 1 85 ? -2.349 6.431 -2.298 1.00 92.25 85 ILE A C 1
ATOM 722 O O . ILE A 1 85 ? -2.696 6.874 -1.203 1.00 92.25 85 ILE A O 1
ATOM 726 N N . ALA A 1 86 ? -2.744 6.977 -3.453 1.00 90.69 86 ALA A N 1
ATOM 727 C CA . ALA A 1 86 ? -3.591 8.169 -3.524 1.00 90.69 86 ALA A CA 1
ATOM 728 C C . ALA A 1 86 ? -4.924 7.984 -2.774 1.00 90.69 86 ALA A C 1
ATOM 730 O O . ALA A 1 86 ? -5.292 8.811 -1.936 1.00 90.69 86 ALA A O 1
ATOM 731 N N . LYS A 1 87 ? -5.617 6.860 -3.007 1.00 90.00 87 LYS A N 1
ATOM 732 C CA . LYS A 1 87 ? -6.887 6.549 -2.337 1.00 90.00 87 LYS A CA 1
ATOM 733 C C . LYS A 1 87 ? -6.718 6.379 -0.830 1.00 90.00 87 LYS A C 1
ATOM 735 O O . LYS A 1 87 ? -7.509 6.920 -0.063 1.00 90.00 87 LYS A O 1
ATOM 740 N N . MET A 1 88 ? -5.699 5.643 -0.390 1.00 91.25 88 MET A N 1
ATOM 741 C CA . MET A 1 88 ? -5.475 5.395 1.036 1.00 91.25 88 MET A CA 1
ATOM 742 C C . MET A 1 88 ? -5.064 6.671 1.780 1.00 91.25 88 MET A C 1
ATOM 744 O O . MET A 1 88 ? -5.525 6.880 2.901 1.00 91.25 88 MET A O 1
ATOM 748 N N . ARG A 1 89 ? -4.277 7.561 1.156 1.00 91.25 89 ARG A N 1
ATOM 749 C CA . ARG A 1 89 ? -3.964 8.886 1.721 1.00 91.25 89 ARG A CA 1
ATOM 750 C C . ARG A 1 89 ? -5.223 9.736 1.902 1.00 91.25 89 ARG A C 1
ATOM 752 O O . ARG A 1 89 ? -5.436 10.235 3.001 1.00 91.25 89 ARG A O 1
ATOM 759 N N . SER A 1 90 ? -6.086 9.824 0.886 1.00 90.12 90 SER A N 1
ATOM 760 C CA . SER A 1 90 ? -7.361 10.560 0.987 1.00 90.12 90 SER A CA 1
ATOM 761 C C . SER A 1 90 ? -8.240 10.024 2.123 1.00 90.12 90 SER A C 1
ATOM 763 O O . SER A 1 90 ? -8.733 10.803 2.935 1.00 90.12 90 SER A O 1
ATOM 765 N N . LEU A 1 91 ? -8.352 8.700 2.275 1.00 88.75 91 LEU A N 1
ATOM 766 C CA . LEU A 1 91 ? -9.116 8.104 3.379 1.00 88.75 91 LEU A CA 1
ATOM 767 C C . LEU A 1 91 ? -8.550 8.464 4.761 1.00 88.75 91 LEU A C 1
ATOM 769 O O . LEU A 1 91 ? -9.315 8.755 5.683 1.00 88.75 91 LEU A O 1
ATOM 773 N N . VAL A 1 92 ? -7.222 8.461 4.903 1.00 87.44 92 VAL A N 1
ATOM 774 C CA . VAL A 1 92 ? -6.533 8.852 6.142 1.00 87.44 92 VAL A CA 1
ATOM 775 C C . VAL A 1 92 ? -6.755 10.334 6.454 1.00 87.44 92 VAL A C 1
ATOM 777 O O . VAL A 1 92 ? -7.060 10.676 7.598 1.00 87.44 92 VAL A O 1
ATOM 780 N N . GLU A 1 93 ? -6.635 11.207 5.454 1.00 86.88 93 GLU A N 1
ATOM 781 C CA . GLU A 1 93 ? -6.837 12.656 5.589 1.00 86.88 93 GLU A CA 1
ATOM 782 C C . GLU A 1 93 ? -8.281 13.002 5.966 1.00 86.88 93 GLU A C 1
ATOM 784 O O . GLU A 1 93 ? -8.519 13.814 6.863 1.00 86.88 93 GLU A O 1
ATOM 789 N N . GLU A 1 94 ? -9.248 12.328 5.345 1.00 85.62 94 GLU A N 1
ATOM 790 C CA . GLU A 1 94 ? -10.676 12.495 5.618 1.00 85.62 94 GLU A CA 1
ATOM 791 C C . GLU A 1 94 ? -11.137 11.780 6.900 1.00 85.62 94 GLU A C 1
ATOM 793 O O . GLU A 1 94 ? -12.304 11.891 7.280 1.00 85.62 94 GLU A O 1
ATOM 798 N N . LYS A 1 95 ? -10.238 11.057 7.587 1.00 80.06 95 LYS A N 1
ATOM 799 C CA . LYS A 1 95 ? -10.532 10.226 8.770 1.00 80.06 95 LYS A CA 1
ATOM 800 C C . LYS A 1 95 ? -11.677 9.235 8.530 1.00 80.06 95 LYS A C 1
ATOM 802 O O . LYS A 1 95 ? -12.431 8.906 9.447 1.00 80.06 95 LYS A O 1
ATOM 807 N N . GLN A 1 96 ? -11.804 8.768 7.294 1.00 80.81 96 GLN A N 1
ATOM 808 C CA . GLN A 1 96 ? -12.805 7.787 6.905 1.00 80.81 96 GLN A CA 1
ATOM 809 C C . GLN A 1 96 ? -12.399 6.394 7.402 1.00 80.81 96 GLN A C 1
ATOM 811 O O . GLN A 1 96 ? -11.209 6.118 7.591 1.00 80.81 96 GLN A O 1
ATOM 816 N N . PRO A 1 97 ? -13.363 5.484 7.611 1.00 78.44 97 PRO A N 1
ATOM 817 C CA . PRO A 1 97 ? -13.043 4.103 7.927 1.00 78.44 97 PRO A CA 1
ATOM 818 C C . PRO A 1 97 ? -12.262 3.470 6.770 1.00 78.44 97 PRO A C 1
ATOM 820 O O . PRO A 1 97 ? -12.687 3.501 5.614 1.00 78.44 97 PRO A O 1
ATOM 823 N N . LEU A 1 98 ? -11.115 2.877 7.098 1.00 81.25 98 LEU A N 1
ATOM 824 C CA . LEU A 1 98 ? -10.271 2.204 6.119 1.00 81.25 98 LEU A CA 1
ATOM 825 C C . LEU A 1 98 ? -10.976 0.955 5.567 1.00 81.25 98 LEU A C 1
ATOM 827 O O . LEU A 1 98 ? -11.616 0.228 6.336 1.00 81.25 98 LEU A O 1
ATOM 831 N N . PRO A 1 99 ? -10.851 0.668 4.258 1.00 83.00 99 PRO A N 1
ATOM 832 C CA . PRO A 1 99 ? -11.351 -0.572 3.690 1.00 83.00 99 PRO A CA 1
ATOM 833 C C . PRO A 1 99 ? -10.661 -1.750 4.377 1.00 83.00 99 PRO A C 1
ATOM 835 O O . PRO A 1 99 ? -9.444 -1.740 4.554 1.00 83.00 99 PRO A O 1
ATOM 838 N N . LYS A 1 100 ? -11.442 -2.758 4.772 1.00 83.50 100 LYS A N 1
ATOM 839 C CA . LYS A 1 100 ? -10.927 -3.986 5.382 1.00 83.50 100 LYS A CA 1
ATOM 840 C C . LYS A 1 100 ? -11.221 -5.204 4.520 1.00 83.50 100 LYS A C 1
ATOM 842 O O . LYS A 1 100 ? -12.207 -5.215 3.783 1.00 83.50 100 LYS A O 1
ATOM 847 N N . GLY A 1 101 ? -10.381 -6.229 4.640 1.00 83.31 101 GLY A N 1
ATOM 848 C CA . GLY A 1 101 ? -10.578 -7.522 3.981 1.00 83.31 101 GLY A CA 1
ATOM 849 C C . GLY A 1 101 ? -10.050 -7.605 2.547 1.00 83.31 101 GLY A C 1
ATOM 850 O O . GLY A 1 101 ? -10.479 -8.483 1.801 1.00 83.31 101 GLY A O 1
ATOM 851 N N . PHE A 1 102 ? -9.133 -6.718 2.155 1.00 86.62 102 PHE A N 1
ATOM 852 C CA . PHE A 1 102 ? -8.373 -6.862 0.912 1.00 86.62 102 PHE A CA 1
ATOM 853 C C . PHE A 1 102 ? -6.989 -7.462 1.188 1.00 86.62 102 PHE A C 1
ATOM 855 O O . PHE A 1 102 ? -6.481 -7.385 2.305 1.00 86.62 102 PHE A O 1
ATOM 862 N N . LEU A 1 103 ? -6.395 -8.078 0.165 1.00 88.06 103 LEU A N 1
ATOM 863 C CA . LEU A 1 103 ? -5.036 -8.616 0.205 1.00 88.06 103 LEU A CA 1
ATOM 864 C C . LEU A 1 103 ? -4.317 -8.227 -1.084 1.00 88.06 103 LEU A C 1
ATOM 866 O O . LEU A 1 103 ? -4.751 -8.600 -2.175 1.00 88.06 103 LEU A O 1
ATOM 870 N N . LEU A 1 104 ? -3.231 -7.478 -0.950 1.00 90.12 104 LEU A N 1
ATOM 871 C CA . LEU A 1 104 ? -2.375 -7.053 -2.049 1.00 90.12 104 LEU A CA 1
ATOM 872 C C . LEU A 1 104 ? -1.219 -8.037 -2.255 1.00 90.12 104 LEU A C 1
ATOM 874 O O . LEU A 1 104 ? -0.877 -8.367 -3.389 1.00 90.12 104 LEU A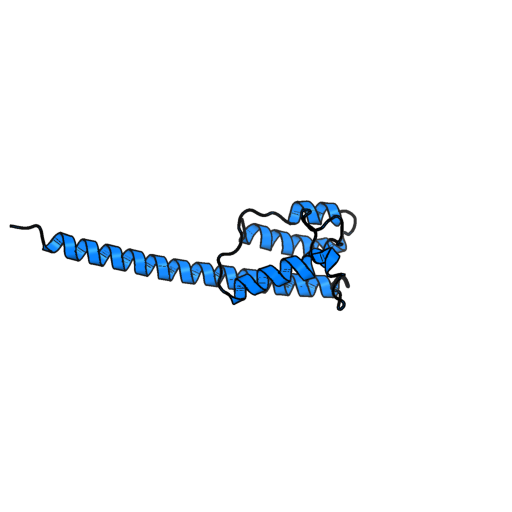 O 1
ATOM 878 N N . GLU A 1 105 ? -0.626 -8.529 -1.167 1.00 91.69 105 GLU A N 1
ATOM 879 C CA . GLU A 1 105 ? 0.588 -9.347 -1.178 1.00 91.69 105 GLU A CA 1
ATOM 880 C C . GLU A 1 105 ? 0.528 -10.556 -2.129 1.00 91.69 105 GLU A C 1
ATOM 882 O O . GLU A 1 105 ? 1.497 -10.739 -2.868 1.00 91.69 105 GLU A O 1
ATOM 887 N N . PRO A 1 106 ? -0.577 -11.323 -2.242 1.00 90.62 106 PRO A N 1
ATOM 888 C CA . PRO A 1 106 ? -0.639 -12.449 -3.175 1.00 90.62 106 PRO A CA 1
ATOM 889 C C . PRO A 1 106 ? -0.504 -12.031 -4.645 1.00 90.62 106 PRO A C 1
ATOM 891 O O . PRO A 1 106 ? 0.083 -12.753 -5.445 1.00 90.62 106 PRO A O 1
ATOM 894 N N . TYR A 1 107 ? -1.030 -10.860 -5.008 1.00 90.62 107 TYR A N 1
ATOM 895 C CA . TYR A 1 107 ? -0.927 -10.335 -6.368 1.00 90.62 107 TYR A CA 1
ATOM 896 C C . TYR A 1 107 ? 0.484 -9.809 -6.650 1.00 90.62 107 TYR A C 1
ATOM 898 O O . TYR A 1 107 ? 1.105 -10.198 -7.639 1.00 90.62 107 TYR A O 1
ATOM 906 N N . PHE A 1 108 ? 1.021 -8.967 -5.762 1.00 91.38 108 PHE A N 1
ATOM 907 C CA . PHE A 1 108 ? 2.346 -8.372 -5.962 1.00 91.38 108 PHE A CA 1
ATOM 908 C C . PHE A 1 108 ? 3.473 -9.394 -5.857 1.00 91.38 108 PHE A C 1
ATOM 910 O O . PHE A 1 108 ? 4.447 -9.288 -6.596 1.00 91.38 108 PHE A O 1
ATOM 917 N N . SER A 1 109 ? 3.350 -10.396 -4.985 1.00 91.31 109 SER A N 1
ATOM 918 C CA . SER A 1 109 ? 4.341 -11.473 -4.884 1.00 91.31 109 SER A CA 1
ATOM 919 C C . SER A 1 109 ? 4.426 -12.284 -6.176 1.00 91.31 109 SER A C 1
ATOM 921 O O . SER A 1 109 ? 5.529 -12.610 -6.608 1.00 91.31 109 SER A O 1
ATOM 923 N N . GLU A 1 110 ? 3.295 -12.544 -6.836 1.00 92.06 110 GLU A N 1
ATOM 924 C CA . GLU A 1 110 ? 3.265 -13.220 -8.134 1.00 92.06 110 GLU A CA 1
ATOM 925 C C . GLU A 1 110 ? 3.784 -12.308 -9.258 1.00 92.06 110 GLU A C 1
ATOM 927 O O . GLU A 1 110 ? 4.614 -12.734 -10.065 1.00 92.06 110 GLU A O 1
ATOM 932 N N . ALA A 1 111 ? 3.351 -11.042 -9.288 1.00 90.25 111 ALA A N 1
ATOM 933 C CA . ALA A 1 111 ? 3.774 -10.067 -10.295 1.00 90.25 111 ALA A CA 1
ATOM 934 C C . ALA A 1 111 ? 5.283 -9.769 -10.234 1.00 90.25 111 ALA A C 1
ATOM 936 O O . ALA A 1 111 ? 5.922 -9.576 -11.267 1.00 90.25 111 ALA A O 1
ATOM 937 N N . TRP A 1 112 ? 5.867 -9.778 -9.035 1.00 90.75 112 TRP A N 1
ATOM 938 C CA . TRP A 1 112 ? 7.282 -9.494 -8.781 1.00 90.75 112 TRP A CA 1
ATOM 939 C C . TRP A 1 112 ? 8.104 -10.732 -8.421 1.00 90.75 112 TRP A C 1
ATOM 941 O O . TRP A 1 112 ? 9.219 -10.610 -7.920 1.00 90.75 112 TRP A O 1
ATOM 951 N N . LYS A 1 113 ? 7.607 -11.940 -8.708 1.00 89.12 113 LYS A N 1
ATOM 952 C CA . LYS A 1 113 ? 8.269 -13.200 -8.317 1.00 89.12 113 LYS A CA 1
ATOM 953 C C . LYS A 1 113 ? 9.711 -13.352 -8.812 1.00 89.12 113 LYS A C 1
ATOM 955 O O . LYS A 1 113 ? 10.473 -14.126 -8.241 1.00 89.12 113 LYS A O 1
ATOM 960 N N . GLN A 1 114 ? 10.075 -12.662 -9.895 1.00 88.62 114 GLN A N 1
ATOM 961 C CA . GLN A 1 114 ? 11.424 -12.695 -10.474 1.00 88.62 114 GLN A CA 1
ATOM 962 C C . GLN A 1 114 ? 12.335 -11.580 -9.934 1.00 88.62 114 GLN A C 1
ATOM 964 O O . GLN A 1 114 ? 13.552 -11.669 -10.076 1.00 88.62 114 GLN A O 1
ATOM 969 N N . GLU A 1 115 ? 11.769 -10.585 -9.251 1.00 87.81 115 GLU A N 1
ATOM 970 C CA . GLU A 1 115 ? 12.449 -9.361 -8.831 1.00 87.81 115 GLU A CA 1
ATOM 971 C C . GLU A 1 115 ? 12.754 -9.404 -7.333 1.00 87.81 115 GLU A C 1
ATOM 973 O O . GLU A 1 115 ? 12.076 -8.820 -6.485 1.00 87.81 115 GLU A O 1
ATOM 978 N N . THR A 1 116 ? 13.813 -10.129 -6.978 1.00 84.50 116 THR A N 1
ATOM 979 C CA . THR A 1 116 ? 14.196 -10.366 -5.574 1.00 84.50 116 THR A CA 1
ATOM 980 C C . THR A 1 116 ? 14.524 -9.085 -4.800 1.00 84.50 116 THR A C 1
ATOM 982 O O . THR A 1 116 ? 14.399 -9.053 -3.576 1.00 84.50 116 THR A O 1
ATOM 985 N N . HIS A 1 117 ? 14.886 -8.007 -5.496 1.00 87.25 117 HIS A N 1
ATOM 986 C CA . HIS A 1 117 ? 15.133 -6.694 -4.900 1.00 87.25 117 HIS A CA 1
ATOM 987 C C . HIS A 1 117 ? 13.848 -5.961 -4.465 1.00 87.25 117 HIS A C 1
ATOM 989 O O . HIS A 1 117 ? 13.935 -4.990 -3.715 1.00 87.25 117 HIS A O 1
ATOM 995 N N . TYR A 1 118 ? 12.658 -6.446 -4.844 1.00 90.50 118 TYR A N 1
ATOM 996 C CA . TYR A 1 118 ? 11.367 -5.944 -4.351 1.00 90.50 118 TYR A CA 1
ATOM 997 C C . TYR A 1 118 ? 10.891 -6.635 -3.066 1.00 90.50 118 TYR A C 1
ATOM 999 O O . TYR A 1 118 ? 9.796 -6.352 -2.582 1.00 90.50 118 TYR A O 1
ATOM 1007 N N . ALA A 1 119 ? 11.711 -7.492 -2.450 1.00 88.50 119 ALA A N 1
ATOM 1008 C CA . ALA A 1 119 ? 11.365 -8.145 -1.188 1.00 88.50 119 ALA A CA 1
ATOM 1009 C C . ALA A 1 119 ? 10.978 -7.140 -0.084 1.00 88.50 119 ALA A C 1
ATOM 1011 O O . ALA A 1 119 ? 10.018 -7.366 0.652 1.00 88.50 119 ALA A O 1
ATOM 1012 N N . GLU A 1 120 ? 11.674 -6.003 0.009 1.00 90.00 120 GLU A N 1
ATOM 1013 C CA . GLU A 1 120 ? 11.347 -4.964 0.992 1.00 90.00 120 GLU A CA 1
ATOM 1014 C C . GLU A 1 120 ? 10.013 -4.258 0.701 1.00 90.00 120 GLU A C 1
ATOM 1016 O O . GLU A 1 120 ? 9.299 -3.912 1.644 1.00 90.00 120 GLU A O 1
ATOM 1021 N N . LEU A 1 121 ? 9.652 -4.082 -0.577 1.00 92.12 121 LEU A N 1
ATOM 1022 C CA . LEU A 1 121 ? 8.345 -3.552 -0.989 1.00 92.12 121 LEU A CA 1
ATOM 1023 C C . LEU A 1 121 ? 7.227 -4.514 -0.577 1.00 92.12 121 LEU A C 1
ATOM 1025 O O . LEU A 1 121 ? 6.249 -4.099 0.042 1.00 92.12 121 LEU A O 1
ATOM 1029 N N . LEU A 1 122 ? 7.399 -5.809 -0.861 1.00 92.38 122 LEU A N 1
ATOM 1030 C CA . LEU A 1 122 ? 6.437 -6.850 -0.491 1.00 92.38 122 LEU A CA 1
ATOM 1031 C C . LEU A 1 122 ? 6.219 -6.921 1.024 1.00 92.38 122 LEU A C 1
ATOM 1033 O O . LEU A 1 122 ? 5.088 -7.086 1.476 1.00 92.38 122 LEU A O 1
ATOM 1037 N N . MET A 1 123 ? 7.276 -6.737 1.821 1.00 93.19 123 MET A N 1
ATOM 1038 C CA . MET A 1 123 ? 7.162 -6.675 3.281 1.00 93.19 123 MET A CA 1
ATOM 1039 C C . MET A 1 123 ? 6.309 -5.488 3.748 1.00 93.19 123 MET A C 1
ATOM 1041 O O . MET A 1 123 ? 5.469 -5.658 4.634 1.00 93.19 123 MET A O 1
ATOM 1045 N N . THR A 1 124 ? 6.476 -4.311 3.142 1.00 94.12 124 THR A N 1
ATOM 1046 C CA . THR A 1 124 ? 5.642 -3.134 3.434 1.00 94.12 124 THR A CA 1
ATOM 1047 C C . THR A 1 124 ? 4.189 -3.361 3.026 1.00 94.12 124 THR A C 1
ATOM 1049 O O . THR A 1 124 ? 3.285 -3.104 3.817 1.00 94.12 124 THR A O 1
ATOM 1052 N N . ILE A 1 125 ? 3.953 -3.907 1.830 1.00 93.31 125 ILE A N 1
ATOM 1053 C CA . ILE A 1 125 ? 2.608 -4.248 1.340 1.00 93.31 125 ILE A CA 1
ATOM 1054 C C . ILE A 1 125 ? 1.923 -5.230 2.296 1.00 93.31 125 ILE A C 1
ATOM 1056 O O . ILE A 1 125 ? 0.783 -5.017 2.699 1.00 93.31 125 ILE A O 1
ATOM 1060 N N . ARG A 1 126 ? 2.642 -6.260 2.749 1.00 93.38 126 ARG A N 1
ATOM 1061 C CA . ARG A 1 126 ? 2.127 -7.230 3.718 1.00 93.38 126 ARG A CA 1
ATOM 1062 C C . ARG A 1 126 ? 1.773 -6.593 5.062 1.00 93.38 126 ARG A C 1
ATOM 1064 O O . ARG A 1 126 ? 0.808 -7.013 5.697 1.00 93.38 126 ARG A O 1
ATOM 1071 N N . ALA A 1 127 ? 2.546 -5.608 5.516 1.00 92.94 127 ALA A N 1
ATOM 1072 C CA . ALA A 1 127 ? 2.231 -4.866 6.733 1.00 92.94 127 ALA A CA 1
ATOM 1073 C C . ALA A 1 127 ? 0.941 -4.042 6.571 1.00 92.94 127 ALA A C 1
ATOM 1075 O O . ALA A 1 127 ? 0.129 -3.999 7.494 1.00 92.94 127 ALA A O 1
ATOM 1076 N N . ILE A 1 128 ? 0.720 -3.452 5.390 1.00 92.12 128 ILE A N 1
ATOM 1077 C CA . ILE A 1 128 ? -0.530 -2.752 5.058 1.00 92.12 128 ILE A CA 1
ATOM 1078 C C . ILE A 1 128 ? -1.707 -3.736 5.045 1.00 92.12 128 ILE A C 1
ATOM 1080 O O . ILE A 1 128 ? -2.716 -3.476 5.695 1.00 92.12 128 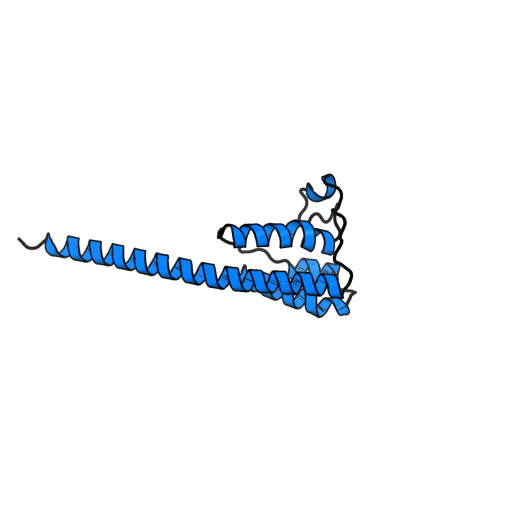ILE A O 1
ATOM 1084 N N . ASP A 1 129 ? -1.561 -4.895 4.397 1.00 91.31 129 ASP A N 1
ATOM 1085 C CA . ASP A 1 129 ? -2.591 -5.944 4.382 1.00 91.31 129 ASP A CA 1
ATOM 1086 C C . ASP A 1 129 ? -2.964 -6.410 5.795 1.00 91.31 129 ASP A C 1
ATOM 1088 O O . ASP A 1 129 ? -4.132 -6.636 6.091 1.00 91.31 129 ASP A O 1
ATOM 1092 N N . GLN A 1 130 ? -1.982 -6.551 6.692 1.00 90.56 130 GLN A N 1
ATOM 1093 C CA . GLN A 1 130 ? -2.233 -6.921 8.089 1.00 90.56 130 GLN A CA 1
ATOM 1094 C C . GLN A 1 130 ? -2.981 -5.834 8.860 1.00 90.56 130 GLN A C 1
ATOM 1096 O O . GLN A 1 130 ? -3.832 -6.162 9.686 1.00 90.56 130 GLN A O 1
ATOM 1101 N N . LEU A 1 131 ? -2.671 -4.564 8.595 1.00 88.06 131 LEU A N 1
ATOM 1102 C CA . LEU A 1 131 ? -3.342 -3.427 9.220 1.00 88.06 131 LEU A CA 1
ATOM 1103 C C . LEU A 1 131 ? -4.799 -3.300 8.749 1.00 88.06 131 LEU A C 1
ATOM 1105 O O . LEU A 1 131 ? -5.677 -2.931 9.528 1.00 88.06 131 LEU A O 1
ATOM 1109 N N . CYS A 1 132 ? -5.059 -3.642 7.487 1.00 83.62 132 CYS A N 1
ATOM 1110 C CA . CYS A 1 132 ? -6.378 -3.602 6.856 1.00 83.62 132 CYS A CA 1
ATOM 1111 C C . CYS A 1 132 ? -7.098 -4.964 6.845 1.00 83.62 132 CYS A C 1
ATOM 1113 O O . CYS A 1 132 ? -8.060 -5.148 6.094 1.00 83.62 132 CYS A O 1
ATOM 1115 N N . LYS A 1 133 ? -6.655 -5.925 7.659 1.00 76.69 133 LYS A N 1
ATOM 1116 C CA . LYS A 1 133 ? -7.278 -7.249 7.747 1.00 76.69 133 LYS A CA 1
ATOM 1117 C C . LYS A 1 133 ? -8.608 -7.243 8.504 1.00 76.69 133 LYS A C 1
ATOM 1119 O O . LYS A 1 133 ? -8.800 -6.405 9.416 1.00 76.69 133 LYS A O 1
#